Protein AF-A0A2A2GWF1-F1 (afdb_monomer_lite)

Radius of gyration: 14.45 Å; chains: 1; bounding box: 37×25×39 Å

Secondary structure (DSSP, 8-state):
----HHHHHHHHHHHHHHHHHH--HHHHHHHHHHHHHHHHHHHHHHHTTS-TTS-----HHHHHHHHHHHHHHHHHHHHHHHHH-TT--HHHHTT-HHHHHHHHHHHHHHT-

Sequence (112 aa):
MIINAVSSFRLLENNLKENEKNNTGKKKNLIVHGSRVLSAITLLKLVKRINKNEKIIISDIDKQEIEDTLKSLIDLSFQYINNKYPNAYLARFFSNREKIKELISYLKINLI

pLDDT: mean 85.16, std 14.18, range [35.59, 96.88]

Foldseek 3Di:
DQDDVVVVLVLLVVLLVVQLVVDDDPLNQCSVQCVVVLSVVLVVVVVVVDDPPDRDDCDVVNSVSSNVSSVVLSVLLVVVCCVVPVPDPNNVCSVDPVSSVVSVVSCVVVRD

Structure (mmCIF, N/CA/C/O backbone):
data_AF-A0A2A2GWF1-F1
#
_entry.id   AF-A0A2A2GWF1-F1
#
loop_
_atom_site.group_PDB
_atom_site.id
_atom_site.type_symbol
_atom_site.label_atom_id
_atom_site.label_alt_id
_atom_site.label_comp_id
_atom_site.label_asym_id
_atom_site.label_entity_id
_atom_site.label_seq_id
_atom_site.pdbx_PDB_ins_code
_atom_site.Cartn_x
_atom_site.Cartn_y
_atom_site.Cartn_z
_atom_site.occupancy
_atom_site.B_iso_or_equiv
_atom_site.auth_seq_id
_atom_site.auth_comp_id
_atom_site.auth_asym_id
_atom_site.auth_atom_id
_atom_site.pdbx_PDB_model_num
ATOM 1 N N . MET A 1 1 ? -12.132 10.352 23.286 1.00 35.59 1 MET A N 1
ATOM 2 C CA . MET A 1 1 ? -11.917 11.014 21.981 1.00 35.59 1 MET A CA 1
ATOM 3 C C . MET A 1 1 ? -12.771 10.292 20.950 1.00 35.59 1 MET A C 1
ATOM 5 O O . MET A 1 1 ? -12.560 9.105 20.751 1.00 35.59 1 MET A O 1
ATOM 9 N N . ILE A 1 2 ? -13.786 10.952 20.385 1.00 38.44 2 ILE A N 1
ATOM 10 C CA . ILE A 1 2 ? -14.625 10.366 19.328 1.00 38.44 2 ILE A CA 1
ATOM 11 C C . ILE A 1 2 ? -13.762 10.308 18.071 1.00 38.44 2 ILE A C 1
ATOM 13 O O . ILE A 1 2 ? -13.379 11.347 17.537 1.00 38.44 2 ILE A O 1
ATOM 17 N N . ILE A 1 3 ? -13.404 9.106 17.637 1.00 49.19 3 ILE A N 1
ATOM 18 C CA . ILE A 1 3 ? -12.674 8.905 16.393 1.00 49.19 3 ILE A CA 1
ATOM 19 C C . ILE A 1 3 ? -13.723 8.739 15.295 1.00 49.19 3 ILE A C 1
ATOM 21 O O . ILE A 1 3 ? -14.416 7.731 15.211 1.00 49.19 3 ILE A O 1
ATOM 25 N N . ASN A 1 4 ? -13.884 9.781 14.480 1.00 60.84 4 ASN A N 1
ATOM 26 C CA . ASN A 1 4 ? -14.626 9.678 13.230 1.00 60.84 4 ASN A CA 1
ATOM 27 C C . ASN A 1 4 ? -13.714 9.021 12.171 1.00 60.84 4 ASN A C 1
ATOM 29 O O . ASN A 1 4 ? -12.498 8.932 12.354 1.00 60.84 4 ASN A O 1
ATOM 33 N N . ALA A 1 5 ? -14.277 8.598 11.041 1.00 66.62 5 ALA A N 1
ATOM 34 C CA . ALA A 1 5 ? -13.526 8.020 9.921 1.00 66.62 5 ALA A CA 1
ATOM 35 C C . ALA A 1 5 ? -12.292 8.847 9.478 1.00 66.62 5 ALA A C 1
ATOM 37 O O . ALA A 1 5 ? -11.370 8.301 8.875 1.00 66.62 5 ALA A O 1
ATOM 38 N N . VAL A 1 6 ? -12.234 10.146 9.807 1.00 72.94 6 VAL A N 1
ATOM 39 C CA . VAL A 1 6 ? -11.088 11.020 9.527 1.00 72.94 6 VAL A CA 1
ATOM 40 C C . VAL A 1 6 ? -9.859 10.620 10.342 1.00 72.94 6 VAL A C 1
ATOM 42 O O . VAL A 1 6 ? -8.766 10.629 9.786 1.00 72.94 6 VAL A O 1
ATOM 45 N N . SER A 1 7 ? -9.977 10.247 11.622 1.00 75.81 7 SER A N 1
ATOM 46 C CA . SER A 1 7 ? -8.781 9.858 12.393 1.00 75.81 7 SER A CA 1
ATOM 47 C C . SER A 1 7 ? -8.215 8.520 11.916 1.00 75.81 7 SER A C 1
ATOM 49 O O . SER A 1 7 ? -6.998 8.385 11.820 1.00 75.81 7 SER A O 1
ATOM 51 N N . SER A 1 8 ? -9.078 7.566 11.547 1.00 74.81 8 SER A N 1
ATOM 52 C CA . SER A 1 8 ? -8.676 6.301 10.910 1.00 74.81 8 SER A CA 1
ATOM 53 C C . SER A 1 8 ? -7.946 6.553 9.593 1.00 74.81 8 SER A C 1
ATOM 55 O O . SER A 1 8 ? -6.896 5.972 9.331 1.00 74.81 8 SER A O 1
ATOM 57 N N . PHE A 1 9 ? -8.482 7.466 8.781 1.00 81.06 9 PHE A N 1
ATOM 58 C CA . PHE A 1 9 ? -7.873 7.854 7.517 1.00 81.06 9 PHE A CA 1
ATOM 59 C C . PHE A 1 9 ? -6.513 8.536 7.719 1.00 81.06 9 PHE A C 1
ATOM 61 O O . PHE A 1 9 ? -5.551 8.160 7.061 1.00 81.06 9 PHE A O 1
ATOM 68 N N . ARG A 1 10 ? -6.390 9.465 8.677 1.00 85.31 10 ARG A N 1
ATOM 69 C CA . ARG A 1 10 ? -5.115 10.136 9.003 1.00 85.31 10 ARG A CA 1
ATOM 70 C C . ARG A 1 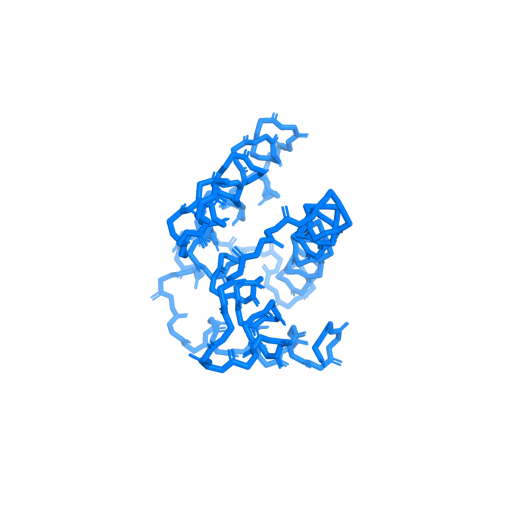10 ? -4.041 9.159 9.475 1.00 85.31 10 ARG A C 1
ATOM 72 O O . ARG A 1 10 ? -2.891 9.283 9.066 1.00 85.31 10 ARG A O 1
ATOM 79 N N . LEU A 1 11 ? -4.405 8.194 10.321 1.00 85.38 11 LEU A N 1
ATOM 80 C CA . LEU A 1 11 ? -3.486 7.137 10.748 1.00 85.38 11 LEU A CA 1
ATOM 81 C C . LEU A 1 11 ? -2.973 6.347 9.540 1.00 85.38 11 LEU A C 1
ATOM 83 O O . LEU A 1 11 ? -1.773 6.134 9.394 1.00 85.38 11 LEU A O 1
ATOM 87 N N . LEU A 1 12 ? -3.879 5.966 8.642 1.00 88.44 12 LEU A N 1
ATOM 88 C CA . LEU A 1 12 ? -3.522 5.252 7.427 1.00 88.44 12 LEU A CA 1
ATOM 89 C C . LEU A 1 12 ? -2.638 6.089 6.486 1.00 88.44 12 LEU A C 1
ATOM 91 O O . LEU A 1 12 ? -1.680 5.560 5.926 1.00 88.44 12 LEU A O 1
ATOM 95 N N . GLU A 1 13 ? -2.908 7.386 6.330 1.00 90.56 13 GLU A N 1
ATOM 96 C CA . GLU A 1 13 ? -2.054 8.289 5.550 1.00 90.56 13 GLU A CA 1
ATOM 97 C C . GLU A 1 13 ? -0.645 8.402 6.139 1.00 90.56 13 GLU A C 1
ATOM 99 O O . GLU A 1 13 ? 0.333 8.411 5.389 1.00 90.56 13 GLU A O 1
ATOM 104 N N . ASN A 1 14 ? -0.525 8.463 7.467 1.00 91.81 14 ASN A N 1
ATOM 105 C CA . ASN A 1 14 ? 0.773 8.480 8.137 1.00 91.81 14 ASN A CA 1
ATOM 106 C C . ASN A 1 14 ? 1.535 7.176 7.879 1.00 91.81 14 ASN A C 1
ATOM 108 O O . ASN A 1 14 ? 2.674 7.227 7.418 1.00 91.81 14 ASN A O 1
ATOM 112 N N . ASN A 1 15 ? 0.875 6.028 8.042 1.00 91.25 15 ASN A N 1
ATOM 113 C CA . ASN A 1 15 ? 1.466 4.720 7.765 1.00 91.25 15 ASN A CA 1
ATOM 114 C C . ASN A 1 15 ? 1.891 4.559 6.298 1.00 91.25 15 ASN A C 1
ATOM 116 O O . ASN A 1 15 ? 2.959 4.016 6.011 1.00 91.25 15 ASN A O 1
ATOM 120 N N . LEU A 1 16 ? 1.100 5.067 5.347 1.00 93.38 16 LEU A N 1
ATOM 121 C CA . LEU A 1 16 ? 1.479 5.101 3.932 1.00 93.38 16 LEU A CA 1
ATOM 122 C C . LEU A 1 16 ? 2.723 5.964 3.697 1.00 93.38 16 LEU A C 1
ATOM 124 O O . LEU A 1 16 ? 3.620 5.530 2.979 1.00 93.38 16 LEU A O 1
ATOM 128 N N . LYS A 1 17 ? 2.807 7.150 4.311 1.00 93.62 17 LYS A N 1
ATOM 129 C CA . LYS A 1 17 ? 3.978 8.038 4.199 1.00 93.62 17 LYS A CA 1
ATOM 130 C C . LYS A 1 17 ? 5.232 7.421 4.809 1.00 93.62 17 LYS A C 1
ATOM 132 O O . LYS A 1 17 ? 6.315 7.571 4.251 1.00 93.62 17 LYS A O 1
ATOM 137 N N . GLU A 1 18 ? 5.115 6.735 5.939 1.00 94.00 18 GLU A N 1
ATOM 138 C CA . GLU A 1 18 ? 6.241 6.024 6.552 1.00 94.00 18 GLU A CA 1
ATOM 139 C C . GLU A 1 18 ? 6.711 4.867 5.674 1.00 94.00 18 GLU A C 1
ATOM 141 O O . GLU A 1 18 ? 7.902 4.758 5.380 1.00 94.00 18 GLU A O 1
ATOM 146 N N . ASN A 1 19 ? 5.781 4.065 5.150 1.00 93.25 19 ASN A N 1
ATOM 147 C CA . ASN A 1 19 ? 6.112 3.025 4.180 1.00 93.25 19 ASN A CA 1
ATOM 148 C C . ASN A 1 19 ? 6.750 3.616 2.915 1.00 93.25 19 ASN A C 1
ATOM 150 O O . ASN A 1 19 ? 7.710 3.051 2.398 1.00 93.25 19 ASN A O 1
ATOM 154 N N . GLU A 1 20 ? 6.275 4.757 2.419 1.00 93.94 20 GLU A N 1
ATOM 155 C CA . GLU A 1 20 ? 6.874 5.432 1.266 1.00 93.94 20 GLU A CA 1
ATOM 156 C C . GLU A 1 20 ? 8.332 5.836 1.529 1.00 93.94 20 GLU A C 1
ATOM 158 O O . GLU A 1 20 ? 9.190 5.628 0.670 1.00 93.94 20 GLU A O 1
ATOM 163 N N . LYS A 1 21 ? 8.623 6.390 2.713 1.00 93.38 21 LYS A N 1
ATOM 164 C CA . LYS A 1 21 ? 9.981 6.784 3.124 1.00 93.38 21 LYS A CA 1
ATOM 165 C C . LYS A 1 21 ? 10.912 5.582 3.278 1.00 93.38 21 LYS A C 1
ATOM 167 O O . LYS A 1 21 ? 12.075 5.669 2.897 1.00 93.38 21 LYS A O 1
ATOM 172 N N . ASN A 1 22 ? 10.393 4.475 3.805 1.00 93.62 22 ASN A N 1
ATOM 173 C CA . ASN A 1 22 ? 11.170 3.278 4.132 1.00 93.62 22 ASN A CA 1
ATOM 174 C C . ASN A 1 22 ? 11.351 2.311 2.950 1.00 93.62 22 ASN A C 1
ATOM 176 O O . ASN A 1 22 ? 12.038 1.301 3.081 1.00 93.62 22 ASN A O 1
ATOM 180 N N . ASN A 1 23 ? 10.742 2.588 1.795 1.00 93.19 23 ASN A N 1
ATOM 181 C CA . ASN A 1 23 ? 10.865 1.763 0.595 1.00 93.19 23 ASN A CA 1
ATOM 182 C C . ASN A 1 23 ? 11.502 2.556 -0.553 1.00 93.19 23 ASN A C 1
ATOM 184 O O . ASN A 1 23 ? 11.431 3.781 -0.622 1.00 93.19 23 ASN A O 1
ATOM 188 N N . THR A 1 24 ? 12.100 1.846 -1.510 1.00 93.44 24 THR A N 1
ATOM 189 C CA . THR A 1 24 ? 12.743 2.444 -2.689 1.00 93.44 24 THR A CA 1
ATOM 190 C C . THR A 1 24 ? 12.245 1.807 -3.991 1.00 93.44 24 THR A C 1
ATOM 192 O O . THR A 1 24 ? 11.460 0.850 -3.997 1.00 93.44 24 THR A O 1
ATOM 195 N N . GLY A 1 25 ? 12.646 2.392 -5.123 1.00 93.50 25 GLY A N 1
ATOM 196 C CA . GLY A 1 25 ? 12.386 1.858 -6.459 1.00 93.50 25 GLY A CA 1
ATOM 197 C C . GLY A 1 25 ? 10.905 1.609 -6.760 1.00 93.50 25 GLY A C 1
ATOM 198 O O . GLY A 1 25 ? 10.027 2.421 -6.455 1.00 93.50 25 GLY A O 1
ATOM 199 N N . LYS A 1 26 ? 10.614 0.459 -7.375 1.00 93.12 26 LYS A N 1
ATOM 200 C CA . LYS A 1 26 ? 9.259 0.101 -7.817 1.00 93.12 26 LYS A CA 1
ATOM 201 C C . LYS A 1 26 ? 8.273 -0.042 -6.648 1.00 93.12 26 LYS A C 1
ATOM 203 O O . LYS A 1 26 ? 7.102 0.283 -6.816 1.00 93.12 26 LYS A O 1
ATOM 208 N N . LYS A 1 27 ? 8.730 -0.451 -5.459 1.00 94.44 27 LYS A N 1
ATOM 209 C CA . LYS A 1 27 ? 7.871 -0.581 -4.271 1.00 94.44 27 LYS A CA 1
ATOM 210 C C . LYS A 1 27 ? 7.452 0.785 -3.721 1.00 94.44 27 LYS A C 1
ATOM 212 O O . LYS A 1 27 ? 6.271 0.991 -3.464 1.00 94.44 27 LYS A O 1
ATOM 217 N N . LYS A 1 28 ? 8.369 1.758 -3.676 1.00 95.69 28 LYS A N 1
ATOM 218 C CA . LYS A 1 28 ? 8.020 3.162 -3.388 1.00 95.69 28 LYS A CA 1
ATOM 219 C C . LYS A 1 28 ? 7.000 3.712 -4.386 1.00 95.69 28 LYS A C 1
ATOM 221 O O . LYS A 1 28 ? 5.971 4.246 -3.987 1.00 95.69 28 LYS A O 1
ATOM 226 N N . ASN A 1 29 ? 7.239 3.520 -5.683 1.00 94.94 29 ASN A N 1
ATOM 227 C CA . ASN A 1 29 ? 6.322 3.977 -6.733 1.00 94.94 29 ASN A CA 1
ATOM 228 C C . ASN A 1 29 ? 4.928 3.331 -6.620 1.00 94.94 29 ASN A C 1
ATOM 230 O O . ASN A 1 29 ? 3.924 3.964 -6.950 1.00 94.94 29 ASN A O 1
ATOM 234 N N . LEU A 1 30 ? 4.849 2.088 -6.136 1.00 96.38 30 LEU A N 1
ATOM 235 C CA . LEU A 1 30 ? 3.581 1.410 -5.862 1.00 96.38 30 LEU A CA 1
ATOM 236 C C . LEU A 1 30 ? 2.827 2.104 -4.738 1.00 96.38 30 LEU A C 1
ATOM 238 O O . LEU A 1 30 ? 1.632 2.330 -4.877 1.00 96.38 30 LEU A O 1
ATOM 242 N N . ILE A 1 31 ? 3.516 2.474 -3.662 1.00 96.25 31 ILE A N 1
ATOM 243 C CA . ILE A 1 31 ? 2.912 3.174 -2.525 1.00 96.25 31 ILE A CA 1
ATOM 244 C C . ILE A 1 31 ? 2.402 4.552 -2.964 1.00 96.25 31 ILE A C 1
ATOM 246 O O . ILE A 1 31 ? 1.247 4.885 -2.706 1.00 96.25 31 ILE A O 1
ATOM 250 N N . VAL A 1 32 ? 3.207 5.310 -3.715 1.00 95.50 32 VAL A N 1
ATOM 251 C CA . VAL A 1 32 ? 2.836 6.645 -4.218 1.00 95.50 32 VAL A CA 1
ATOM 252 C C . VAL A 1 32 ? 1.582 6.582 -5.097 1.00 95.50 32 VAL A C 1
ATOM 254 O O . VAL A 1 32 ? 0.584 7.255 -4.826 1.00 95.50 32 VAL A O 1
ATOM 257 N N . HIS A 1 33 ? 1.601 5.752 -6.143 1.00 96.19 33 HIS A N 1
ATOM 258 C CA . HIS A 1 33 ? 0.516 5.709 -7.130 1.00 96.19 33 HIS A CA 1
ATOM 259 C C . HIS A 1 33 ? -0.680 4.860 -6.688 1.00 96.19 33 HIS A C 1
ATOM 261 O O . HIS A 1 33 ? -1.810 5.124 -7.095 1.00 96.19 33 HIS A O 1
ATOM 267 N N . GLY A 1 34 ? -0.442 3.858 -5.847 1.00 94.56 34 GLY A N 1
ATOM 268 C CA . GLY A 1 34 ? -1.447 2.939 -5.324 1.00 94.56 34 GLY A CA 1
ATOM 269 C C . GLY A 1 34 ? -2.077 3.379 -4.008 1.00 94.56 34 GLY A C 1
ATOM 270 O O . GLY A 1 34 ? -3.029 2.736 -3.576 1.00 94.56 34 GLY A O 1
ATOM 271 N N . SER A 1 35 ? -1.607 4.469 -3.392 1.00 93.88 35 SER A N 1
ATOM 272 C CA . SER A 1 35 ? -2.076 4.996 -2.098 1.00 93.88 35 SER A CA 1
ATOM 273 C C . SER A 1 35 ? -3.597 4.973 -1.940 1.00 93.88 35 SER A C 1
ATOM 275 O O . SER A 1 35 ? -4.103 4.447 -0.952 1.00 93.88 35 SER A O 1
ATOM 277 N N . ARG A 1 36 ? -4.349 5.457 -2.937 1.00 91.50 36 ARG A N 1
ATOM 278 C CA . ARG A 1 36 ? -5.825 5.460 -2.918 1.00 91.50 36 ARG A CA 1
ATOM 279 C C . ARG A 1 36 ? -6.429 4.055 -2.889 1.00 91.50 36 ARG A C 1
ATOM 281 O O . ARG A 1 36 ? -7.380 3.820 -2.150 1.00 91.50 36 ARG A O 1
ATOM 288 N N . VAL A 1 37 ? -5.882 3.129 -3.676 1.00 92.69 37 VAL A N 1
ATOM 289 C CA . VAL A 1 37 ? -6.341 1.732 -3.724 1.00 92.69 37 VAL A CA 1
ATOM 290 C C . VAL A 1 37 ? -6.026 1.036 -2.402 1.00 92.69 37 VAL A C 1
ATOM 292 O O . VAL A 1 37 ? -6.918 0.436 -1.810 1.00 92.69 37 VAL A O 1
ATOM 295 N N . LEU A 1 38 ? -4.794 1.179 -1.909 1.00 93.81 38 LEU A N 1
ATOM 296 C CA . LEU A 1 38 ? -4.358 0.624 -0.626 1.00 93.81 38 LEU A CA 1
ATOM 297 C C . LEU A 1 38 ? -5.241 1.140 0.519 1.00 93.81 38 LEU A C 1
ATOM 299 O O . LEU A 1 38 ? -5.787 0.344 1.276 1.00 93.81 38 LEU A O 1
ATOM 303 N N . SER A 1 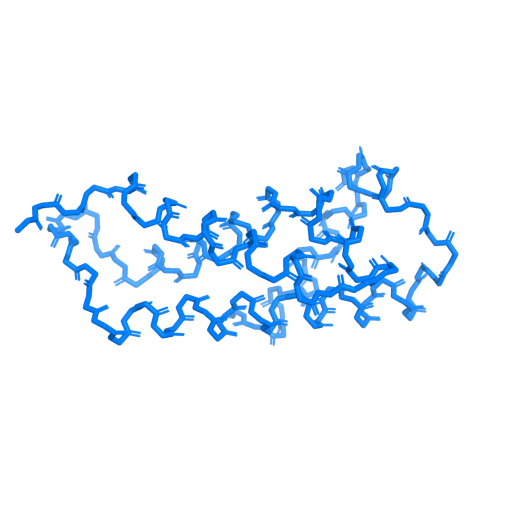39 ? -5.480 2.454 0.568 1.00 90.56 39 SER A N 1
ATOM 304 C CA . SER A 1 39 ? -6.360 3.092 1.557 1.00 90.56 39 SER A CA 1
ATOM 305 C C . SER A 1 39 ? -7.771 2.518 1.529 1.00 90.56 39 SER A C 1
ATOM 307 O O . SER A 1 39 ? -8.315 2.147 2.567 1.00 90.56 39 SER A O 1
ATOM 309 N N . ALA A 1 40 ? -8.371 2.430 0.338 1.00 88.25 40 ALA A N 1
ATOM 310 C CA . ALA A 1 40 ? -9.734 1.943 0.181 1.00 88.25 40 ALA A CA 1
ATOM 311 C C . ALA A 1 40 ? -9.873 0.486 0.637 1.00 88.25 40 ALA A C 1
ATOM 313 O O . ALA A 1 40 ? -10.842 0.150 1.313 1.00 88.25 40 ALA A O 1
ATOM 314 N N . ILE A 1 41 ? -8.908 -0.375 0.302 1.00 88.31 41 ILE A N 1
ATOM 315 C CA . ILE A 1 41 ? -8.952 -1.790 0.681 1.00 88.31 41 ILE A CA 1
ATOM 316 C C . ILE A 1 41 ? -8.756 -1.961 2.191 1.00 88.31 41 ILE A C 1
ATOM 318 O O . ILE A 1 41 ? -9.533 -2.687 2.813 1.00 88.31 41 ILE A O 1
ATOM 322 N N . THR A 1 42 ? -7.791 -1.263 2.798 1.00 87.38 42 THR A N 1
ATOM 323 C CA . THR A 1 42 ? -7.589 -1.310 4.254 1.00 87.38 42 THR A CA 1
ATOM 324 C C . THR A 1 42 ? -8.832 -0.828 4.996 1.00 87.38 42 THR A C 1
ATOM 326 O O . THR A 1 42 ? -9.315 -1.513 5.892 1.00 87.38 42 THR A O 1
ATOM 329 N N . LEU A 1 43 ? -9.417 0.304 4.586 1.00 81.31 43 LEU A N 1
ATOM 330 C CA . LEU A 1 43 ? -10.645 0.814 5.200 1.00 81.31 43 LEU A CA 1
ATOM 331 C C . LEU A 1 43 ? -11.825 -0.142 5.016 1.00 81.31 43 LEU A C 1
ATOM 333 O O . LEU A 1 43 ? -12.585 -0.339 5.957 1.00 81.31 43 LEU A O 1
ATOM 337 N N . LEU A 1 44 ? -11.983 -0.764 3.844 1.00 80.94 44 LEU A N 1
ATOM 338 C CA . LEU A 1 44 ? -13.032 -1.765 3.624 1.00 80.94 44 LEU A CA 1
ATOM 339 C C . LEU A 1 44 ? -12.891 -2.956 4.576 1.00 80.94 44 LEU A C 1
ATOM 341 O O . LEU A 1 44 ? -13.902 -3.438 5.084 1.00 80.94 44 LEU A O 1
ATOM 345 N N . LYS A 1 45 ? -11.662 -3.419 4.833 1.00 78.38 45 LYS A N 1
ATOM 346 C CA . LYS A 1 45 ? -11.405 -4.503 5.790 1.00 78.38 45 LYS A CA 1
ATOM 347 C C . LYS A 1 45 ? -11.802 -4.101 7.213 1.00 78.38 45 LYS A C 1
ATOM 349 O O . LYS A 1 45 ? -12.510 -4.858 7.866 1.00 78.38 45 LYS A O 1
ATOM 354 N N . LEU A 1 46 ? -11.451 -2.887 7.642 1.00 74.62 46 LEU A N 1
ATOM 355 C CA . LEU A 1 46 ? -11.836 -2.363 8.958 1.00 74.62 46 LEU A CA 1
ATOM 356 C C . LEU A 1 46 ? -13.353 -2.167 9.084 1.00 74.62 46 LEU A C 1
ATOM 358 O O . LEU A 1 46 ? -13.951 -2.595 10.063 1.00 74.62 46 LEU A O 1
ATOM 362 N N . VAL A 1 47 ? -13.998 -1.548 8.087 1.00 69.06 47 VAL A N 1
ATOM 363 C CA . VAL A 1 47 ? -15.436 -1.216 8.114 1.00 69.06 47 VAL A CA 1
ATOM 364 C C . VAL A 1 47 ? -16.312 -2.465 8.127 1.00 69.06 47 VAL A C 1
ATOM 366 O O . VAL A 1 47 ? -17.360 -2.445 8.763 1.00 69.06 47 VAL A O 1
ATOM 369 N N . LYS A 1 48 ? -15.891 -3.576 7.504 1.00 63.12 48 LYS A N 1
ATOM 370 C CA . LYS A 1 48 ? -16.608 -4.861 7.618 1.00 63.12 48 LYS A CA 1
ATOM 371 C C . LYS A 1 48 ? -16.757 -5.343 9.067 1.00 63.12 48 LYS A C 1
ATOM 373 O O . LYS A 1 48 ? -17.670 -6.114 9.339 1.00 63.12 48 LYS A O 1
ATOM 378 N N . ARG A 1 49 ? -15.890 -4.895 9.979 1.00 60.81 49 ARG A N 1
ATOM 379 C CA . ARG A 1 49 ? -15.941 -5.229 11.407 1.00 60.81 49 ARG A CA 1
ATOM 380 C C . ARG A 1 49 ? -16.808 -4.267 12.225 1.00 60.81 49 ARG A C 1
ATOM 382 O O . ARG A 1 49 ? -17.111 -4.555 13.375 1.00 60.81 49 ARG A O 1
ATOM 389 N N . ILE A 1 50 ? -17.186 -3.124 11.654 1.00 55.31 50 ILE A N 1
ATOM 390 C CA . ILE A 1 50 ? -17.817 -2.018 12.374 1.00 55.31 50 ILE A CA 1
ATOM 391 C C . ILE A 1 50 ? -19.316 -2.014 12.068 1.00 55.31 50 ILE A C 1
ATOM 393 O O . ILE A 1 50 ? -19.738 -1.751 10.940 1.00 55.31 50 ILE A O 1
ATOM 397 N N . ASN A 1 51 ? -20.139 -2.269 13.086 1.00 55.47 51 ASN A N 1
ATOM 398 C CA . ASN A 1 51 ? -21.581 -2.063 12.989 1.00 55.47 51 ASN A CA 1
ATOM 399 C C . ASN A 1 51 ? -21.873 -0.576 12.729 1.00 55.47 51 ASN A C 1
ATOM 401 O O . ASN A 1 51 ? -21.321 0.296 13.397 1.00 55.47 51 ASN A O 1
ATOM 405 N N . LYS A 1 52 ? -22.779 -0.277 11.784 1.00 56.09 52 LYS A N 1
ATOM 406 C CA . LYS A 1 52 ? -23.099 1.089 11.304 1.00 56.09 52 LYS A CA 1
ATOM 407 C C . LYS A 1 52 ? -23.477 2.107 12.400 1.00 56.09 52 LYS A C 1
ATOM 409 O O . LYS A 1 52 ? -23.489 3.300 12.112 1.00 56.09 52 LYS A O 1
ATOM 414 N N . ASN A 1 53 ? -23.763 1.654 13.622 1.00 51.44 53 ASN A N 1
ATOM 415 C CA . ASN A 1 53 ? -24.291 2.470 14.716 1.00 51.44 53 ASN A CA 1
ATOM 416 C C . ASN A 1 53 ? -23.348 2.597 15.928 1.00 51.44 53 ASN A C 1
ATOM 418 O O . ASN A 1 53 ? -23.722 3.233 16.913 1.00 51.44 53 ASN A O 1
ATOM 422 N N . GLU A 1 54 ? -22.143 2.025 15.889 1.00 56.41 54 GLU A N 1
ATOM 423 C CA . GLU A 1 54 ? -21.210 2.092 17.018 1.00 56.41 54 GLU A CA 1
ATOM 424 C C . GLU A 1 54 ? -20.214 3.249 16.865 1.00 56.41 54 GLU A C 1
ATOM 426 O O . GLU A 1 54 ? -19.623 3.472 15.806 1.00 56.41 54 GLU A O 1
ATOM 431 N N . LYS A 1 55 ? -20.015 4.011 17.950 1.00 55.34 55 LYS A N 1
ATOM 432 C CA . LYS A 1 55 ? -18.933 4.999 18.031 1.00 55.34 55 LYS A CA 1
ATOM 433 C C . LYS A 1 55 ? -17.605 4.246 17.993 1.00 55.34 55 LYS A C 1
ATOM 435 O O . LYS A 1 55 ? -17.269 3.544 18.939 1.00 55.34 55 LYS A O 1
ATOM 440 N N . ILE A 1 56 ? -16.853 4.420 16.912 1.00 59.88 56 ILE A N 1
ATOM 441 C CA . ILE A 1 56 ? -15.563 3.758 16.721 1.00 59.88 56 ILE A CA 1
ATOM 442 C C . ILE A 1 56 ? -14.550 4.384 17.681 1.00 59.88 56 ILE A C 1
ATOM 444 O O . ILE A 1 56 ? -14.231 5.572 17.591 1.00 59.88 56 ILE A O 1
ATOM 448 N N . ILE A 1 57 ? -14.021 3.579 18.594 1.00 62.19 57 ILE A N 1
ATOM 449 C CA . ILE A 1 57 ? -12.783 3.886 19.303 1.00 62.19 57 ILE A CA 1
ATOM 450 C C . ILE A 1 57 ? -11.734 2.973 18.681 1.00 62.19 57 ILE A C 1
ATOM 452 O O . ILE A 1 57 ? -11.785 1.769 18.890 1.00 62.19 57 ILE A O 1
ATOM 456 N N . ILE A 1 58 ? -10.818 3.540 17.888 1.00 66.38 58 ILE A N 1
ATOM 457 C CA . ILE A 1 58 ? -9.637 2.803 17.422 1.00 66.38 58 ILE A CA 1
ATOM 458 C C . ILE A 1 58 ? -8.759 2.546 18.644 1.00 66.38 58 ILE A C 1
ATOM 460 O O . ILE A 1 58 ? -8.152 3.475 19.185 1.00 66.38 58 ILE A O 1
ATOM 464 N N . SER A 1 59 ? -8.735 1.293 19.078 1.00 70.94 59 SER A N 1
ATOM 465 C CA . SER A 1 59 ? -7.801 0.778 20.073 1.00 70.94 59 SER A CA 1
ATOM 466 C C . SER A 1 59 ? -6.396 0.653 19.479 1.00 70.94 59 SER A C 1
ATOM 468 O O . SER A 1 59 ? -6.216 0.709 18.264 1.00 70.94 59 SER A O 1
ATOM 470 N N . ASP A 1 60 ? -5.377 0.455 20.313 1.00 75.25 60 ASP A N 1
ATOM 471 C CA . ASP A 1 60 ? -4.021 0.205 19.805 1.00 75.25 60 ASP A CA 1
ATOM 472 C C . ASP A 1 60 ? -3.932 -1.105 19.000 1.00 75.25 60 ASP A C 1
ATOM 474 O O . ASP A 1 60 ? -3.165 -1.185 18.045 1.00 75.25 60 ASP A O 1
ATOM 478 N N . ILE A 1 61 ? -4.798 -2.080 19.297 1.00 76.00 61 ILE A N 1
ATOM 479 C CA . ILE A 1 61 ? -4.951 -3.315 18.512 1.00 76.00 61 ILE A CA 1
ATOM 480 C C . ILE A 1 61 ? -5.422 -2.989 17.088 1.00 76.00 61 ILE A C 1
ATOM 482 O O . ILE A 1 61 ? -4.889 -3.525 16.121 1.00 76.00 61 ILE A O 1
ATOM 486 N N . ASP A 1 62 ? -6.370 -2.061 16.944 1.00 76.81 62 ASP A N 1
ATOM 487 C CA . ASP A 1 62 ? -6.859 -1.628 15.631 1.00 76.81 62 ASP A CA 1
ATOM 488 C C . ASP A 1 62 ? -5.778 -0.898 14.832 1.00 76.81 62 ASP A C 1
ATOM 490 O O . ASP A 1 62 ? -5.713 -1.035 13.612 1.00 76.81 62 ASP A O 1
ATOM 494 N N . LYS A 1 63 ? -4.910 -0.129 15.502 1.00 81.88 63 LYS A N 1
ATOM 495 C CA . LYS A 1 63 ? -3.772 0.529 14.844 1.00 81.88 63 LYS A CA 1
ATOM 496 C C . LYS A 1 63 ? -2.781 -0.497 14.308 1.00 81.88 63 LYS A C 1
ATOM 498 O O . LYS A 1 63 ? -2.411 -0.413 13.139 1.00 81.88 63 LYS A O 1
ATOM 503 N N . GLN A 1 64 ? -2.425 -1.482 15.130 1.00 84.88 64 GLN A N 1
ATOM 504 C CA . GLN A 1 64 ? -1.529 -2.559 14.722 1.00 84.88 64 GLN A CA 1
ATOM 505 C C . GLN A 1 64 ? -2.113 -3.346 13.541 1.00 84.88 64 GLN A C 1
ATOM 507 O O . GLN A 1 64 ? 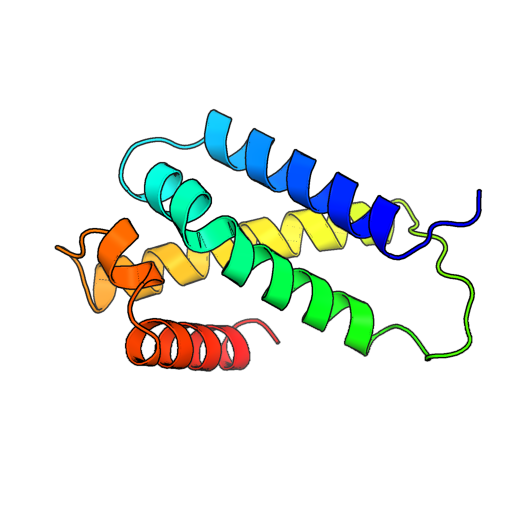-1.426 -3.594 12.554 1.00 84.88 64 GLN A O 1
ATOM 512 N N . GLU A 1 65 ? -3.409 -3.661 13.579 1.00 82.75 65 GLU A N 1
ATOM 513 C CA . GLU A 1 65 ? -4.073 -4.363 12.478 1.00 82.75 65 GLU A CA 1
ATOM 514 C C . GLU A 1 65 ? -4.075 -3.544 11.176 1.00 82.75 65 GLU A C 1
ATOM 516 O O . GLU A 1 65 ? -3.903 -4.107 10.089 1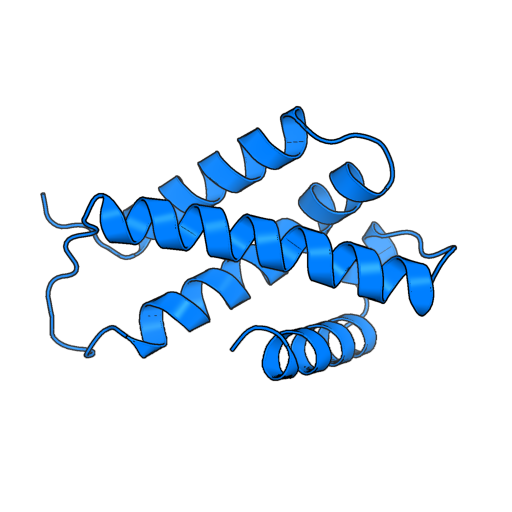.00 82.75 65 GLU A O 1
ATOM 521 N N . ILE A 1 66 ? -4.246 -2.219 11.258 1.00 84.44 66 ILE A N 1
ATOM 522 C CA . ILE A 1 66 ? -4.132 -1.313 10.103 1.00 84.44 66 ILE A CA 1
ATOM 523 C C . ILE A 1 66 ? -2.733 -1.391 9.498 1.00 84.44 66 ILE A C 1
ATOM 525 O O . ILE A 1 66 ? -2.607 -1.497 8.276 1.00 84.44 66 ILE A O 1
ATOM 529 N N . GLU A 1 67 ? -1.701 -1.332 10.335 1.00 88.75 67 GLU A N 1
ATOM 530 C CA . GLU A 1 67 ? -0.300 -1.399 9.918 1.00 88.75 67 GLU A CA 1
ATOM 531 C C . GLU A 1 67 ? 0.023 -2.735 9.248 1.00 88.75 67 GLU A C 1
ATOM 533 O O . GLU A 1 67 ? 0.517 -2.757 8.115 1.00 88.75 67 GLU A O 1
ATOM 538 N N . ASP A 1 68 ? -0.342 -3.844 9.886 1.00 89.56 68 ASP A N 1
ATOM 539 C CA . ASP A 1 68 ? -0.099 -5.197 9.382 1.00 89.56 68 ASP A CA 1
ATOM 540 C C . ASP A 1 68 ? -0.867 -5.464 8.083 1.00 89.56 68 ASP A C 1
ATOM 542 O O . ASP A 1 68 ? -0.327 -6.022 7.117 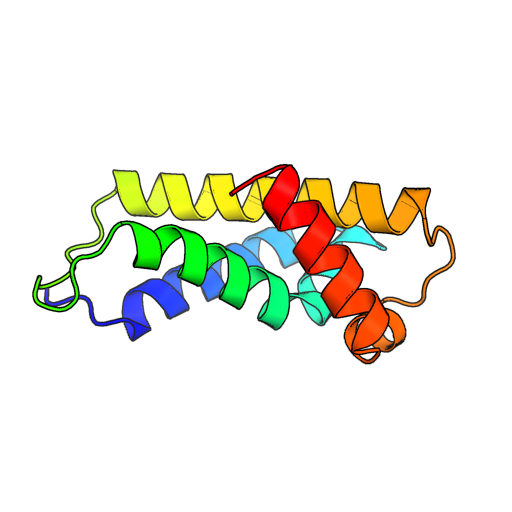1.00 89.56 68 ASP A O 1
ATOM 546 N N . THR A 1 69 ? -2.123 -5.013 8.019 1.00 89.06 69 THR A N 1
ATOM 547 C CA . THR A 1 69 ? -2.948 -5.100 6.809 1.00 89.06 69 THR A CA 1
ATOM 548 C C . THR A 1 69 ? -2.323 -4.299 5.679 1.00 89.06 69 THR A C 1
ATOM 550 O O . THR A 1 69 ? -2.221 -4.797 4.556 1.00 89.06 69 THR A O 1
ATOM 553 N N . LEU A 1 70 ? -1.893 -3.066 5.947 1.00 91.69 70 LEU A N 1
ATOM 554 C CA . LEU A 1 70 ? -1.301 -2.209 4.930 1.00 91.69 70 LEU A CA 1
ATOM 555 C C . LEU A 1 70 ? 0.018 -2.787 4.408 1.00 91.69 70 LEU A C 1
ATOM 557 O O . LEU A 1 70 ? 0.231 -2.813 3.195 1.00 91.69 70 LEU A O 1
ATOM 561 N N . LYS A 1 71 ? 0.872 -3.300 5.297 1.00 92.38 71 LYS A N 1
ATOM 562 C CA . LYS A 1 71 ? 2.121 -3.975 4.928 1.00 92.38 71 LYS A CA 1
ATOM 563 C C . LYS A 1 71 ? 1.853 -5.183 4.030 1.00 92.38 71 LYS A C 1
ATOM 565 O O . LYS A 1 71 ? 2.425 -5.281 2.945 1.00 92.38 71 LYS A O 1
ATOM 570 N N . SER A 1 72 ? 0.900 -6.028 4.423 1.00 93.06 72 SER A N 1
ATOM 571 C CA . SER A 1 72 ? 0.480 -7.195 3.639 1.00 93.06 72 SER A CA 1
ATOM 572 C C . SER A 1 72 ? -0.073 -6.799 2.266 1.00 93.06 72 SER A C 1
ATOM 574 O O . SER A 1 72 ? 0.266 -7.416 1.257 1.00 93.06 72 SER A O 1
ATOM 576 N N . LEU A 1 73 ? -0.881 -5.734 2.190 1.00 93.81 73 LEU A N 1
ATOM 577 C CA . LEU A 1 73 ? -1.397 -5.206 0.924 1.00 93.81 73 LEU A CA 1
ATOM 578 C C . LEU A 1 73 ? -0.284 -4.724 0.000 1.00 93.81 73 LEU A C 1
ATOM 580 O O . LEU A 1 73 ? -0.333 -5.002 -1.199 1.00 93.81 73 LEU A O 1
ATOM 584 N N . ILE A 1 74 ? 0.696 -3.995 0.532 1.00 95.38 74 ILE A N 1
ATOM 585 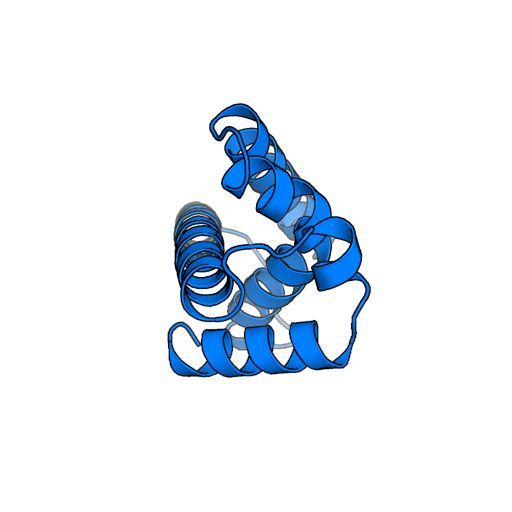C CA . ILE A 1 74 ? 1.837 -3.503 -0.242 1.00 95.38 74 ILE A CA 1
ATOM 586 C C . ILE A 1 74 ? 2.627 -4.688 -0.805 1.00 95.38 74 ILE A C 1
ATOM 588 O O . ILE A 1 74 ? 2.924 -4.698 -2.002 1.00 95.38 74 ILE A O 1
ATOM 592 N N . ASP A 1 75 ? 2.923 -5.693 0.019 1.00 95.44 75 ASP A N 1
ATOM 593 C CA . ASP A 1 75 ? 3.710 -6.860 -0.385 1.00 95.44 75 ASP A CA 1
ATOM 594 C C . ASP A 1 75 ? 2.983 -7.713 -1.430 1.00 95.44 75 ASP A C 1
ATOM 596 O O . ASP A 1 75 ? 3.542 -7.989 -2.495 1.00 95.44 75 ASP A O 1
ATOM 600 N N . LEU A 1 76 ? 1.710 -8.044 -1.199 1.00 96.12 76 LEU A N 1
ATOM 601 C CA . LEU A 1 76 ? 0.893 -8.800 -2.153 1.00 96.12 76 LEU A CA 1
ATOM 602 C C . LEU A 1 76 ? 0.694 -8.042 -3.468 1.00 96.12 76 LEU A C 1
ATOM 604 O O . LEU A 1 76 ? 0.783 -8.635 -4.545 1.00 96.12 76 LEU A O 1
ATOM 608 N N . SER A 1 77 ? 0.463 -6.727 -3.408 1.00 96.25 77 SER A N 1
ATOM 609 C CA . SER A 1 77 ? 0.339 -5.899 -4.614 1.00 96.25 77 SER A CA 1
ATOM 610 C C . SER A 1 77 ? 1.647 -5.867 -5.397 1.00 96.25 77 SER A C 1
ATOM 612 O O . SER A 1 77 ? 1.640 -5.956 -6.626 1.00 96.25 77 SER A O 1
ATOM 614 N N . PHE A 1 78 ? 2.777 -5.757 -4.700 1.00 96.44 78 PHE A N 1
ATOM 615 C CA . PHE A 1 78 ? 4.095 -5.750 -5.320 1.00 96.44 78 PHE A CA 1
ATOM 616 C C . PHE A 1 78 ? 4.397 -7.083 -6.007 1.00 96.44 78 PHE A C 1
ATOM 618 O O . PHE A 1 78 ? 4.810 -7.084 -7.168 1.00 96.44 78 PHE A O 1
ATOM 625 N N . GLN A 1 79 ? 4.128 -8.206 -5.338 1.00 96.12 79 GLN A N 1
ATOM 626 C CA . GLN A 1 79 ? 4.268 -9.547 -5.910 1.00 96.12 79 GLN A CA 1
ATOM 627 C C . GLN A 1 79 ? 3.375 -9.730 -7.141 1.00 96.12 79 GLN A C 1
ATOM 629 O O . GLN A 1 79 ? 3.872 -10.095 -8.205 1.00 96.12 79 GLN A O 1
ATOM 634 N N . TYR A 1 80 ? 2.083 -9.402 -7.039 1.00 96.88 80 TYR A N 1
ATOM 635 C CA . TYR A 1 80 ? 1.145 -9.503 -8.158 1.00 96.88 80 TYR A CA 1
ATOM 636 C C . TYR A 1 80 ? 1.619 -8.701 -9.373 1.00 96.88 80 TYR A C 1
ATOM 638 O O . TYR A 1 80 ? 1.682 -9.219 -10.491 1.00 96.88 80 TYR A O 1
ATOM 646 N N . ILE A 1 81 ? 1.984 -7.434 -9.159 1.00 96.31 81 ILE A N 1
ATOM 647 C CA . ILE A 1 81 ? 2.409 -6.556 -10.247 1.00 96.31 81 ILE A CA 1
ATOM 648 C C . ILE A 1 81 ? 3.743 -7.019 -10.830 1.00 96.31 81 ILE A C 1
ATOM 650 O O . ILE A 1 81 ? 3.905 -6.952 -12.041 1.00 96.31 81 ILE A O 1
ATOM 654 N N . ASN A 1 82 ? 4.695 -7.502 -10.034 1.00 95.38 82 ASN A N 1
ATOM 655 C CA . ASN A 1 82 ? 5.961 -7.996 -10.580 1.00 95.38 82 ASN A CA 1
ATOM 656 C C . ASN A 1 82 ? 5.804 -9.289 -11.371 1.00 95.38 82 ASN A C 1
ATOM 658 O O . ASN A 1 82 ? 6.434 -9.416 -12.416 1.00 95.38 82 ASN A O 1
ATOM 662 N N . ASN A 1 83 ? 4.940 -10.196 -10.924 1.00 96.00 83 ASN A N 1
ATOM 663 C CA . ASN A 1 83 ? 4.738 -11.474 -11.598 1.00 96.00 83 ASN A CA 1
ATOM 664 C C . ASN A 1 83 ? 3.941 -11.302 -12.894 1.00 96.00 83 ASN A C 1
ATOM 666 O O . ASN A 1 83 ? 4.317 -11.839 -13.931 1.00 96.00 83 ASN A O 1
ATOM 670 N N . LYS A 1 84 ? 2.852 -10.525 -12.859 1.00 96.75 84 LYS A N 1
ATOM 671 C CA . LYS A 1 84 ? 1.951 -10.370 -14.012 1.00 96.75 84 LYS A CA 1
ATOM 672 C C . LYS A 1 84 ? 2.340 -9.213 -14.935 1.00 96.75 84 LYS A C 1
ATOM 674 O O . LYS A 1 84 ? 2.058 -9.248 -16.129 1.00 96.75 84 LYS A O 1
ATOM 679 N N . TYR A 1 85 ? 2.981 -8.176 -14.396 1.00 94.88 85 TYR A N 1
ATOM 680 C CA . TYR A 1 85 ? 3.339 -6.954 -15.119 1.00 94.88 85 TYR A CA 1
ATOM 681 C C . TYR A 1 85 ? 4.751 -6.443 -14.744 1.00 94.88 85 TYR A C 1
ATOM 683 O O . TYR A 1 85 ? 4.908 -5.316 -14.245 1.00 94.88 85 TYR A O 1
ATOM 691 N N . PRO A 1 86 ? 5.809 -7.238 -14.990 1.00 93.00 86 PRO A N 1
ATOM 692 C CA . PRO A 1 86 ? 7.172 -6.946 -14.529 1.00 93.00 86 PRO A CA 1
ATOM 693 C C . PRO A 1 86 ? 7.682 -5.571 -14.980 1.00 93.00 86 PRO A C 1
ATOM 695 O O . PRO A 1 86 ? 8.281 -4.844 -14.188 1.00 93.00 86 PRO A O 1
ATOM 698 N N . ASN A 1 87 ? 7.319 -5.146 -16.191 1.00 92.81 87 ASN A N 1
ATOM 699 C CA . ASN A 1 87 ? 7.741 -3.872 -16.780 1.00 92.81 87 ASN A CA 1
ATOM 700 C C . ASN A 1 87 ? 6.685 -2.757 -16.660 1.00 92.81 87 ASN A C 1
ATOM 702 O O . ASN A 1 87 ? 6.740 -1.758 -17.377 1.00 92.81 87 ASN A O 1
ATOM 706 N N . ALA A 1 88 ? 5.677 -2.913 -15.793 1.00 92.88 88 ALA A N 1
ATOM 707 C CA . ALA A 1 88 ? 4.638 -1.900 -15.637 1.00 92.88 88 ALA A CA 1
ATOM 708 C C . ALA A 1 88 ? 5.190 -0.572 -15.114 1.00 92.88 88 ALA A C 1
ATOM 710 O O . ALA A 1 88 ? 5.745 -0.492 -14.016 1.00 92.88 88 ALA A O 1
ATOM 711 N N . TYR A 1 89 ? 4.888 0.498 -15.848 1.00 93.94 89 TYR A N 1
ATOM 712 C CA . TYR A 1 89 ? 4.952 1.850 -15.318 1.00 93.94 89 TYR A CA 1
ATOM 713 C C . TYR A 1 89 ? 3.765 2.090 -14.377 1.00 93.94 89 TYR A C 1
ATOM 715 O O . TYR A 1 89 ? 2.608 2.135 -14.807 1.00 93.94 89 TYR A O 1
ATOM 723 N N . LEU A 1 90 ? 4.049 2.209 -13.080 1.00 93.94 90 LEU A N 1
ATOM 724 C CA . LEU A 1 90 ? 3.029 2.140 -12.033 1.00 93.94 90 LEU A CA 1
ATOM 725 C C . LEU A 1 90 ? 2.012 3.282 -12.078 1.00 93.94 90 LEU A C 1
ATOM 727 O O . LEU A 1 90 ? 0.836 3.035 -11.828 1.00 93.94 90 LEU A O 1
ATOM 731 N N . ALA A 1 91 ? 2.400 4.489 -12.494 1.00 93.38 91 ALA A N 1
ATOM 732 C CA . ALA A 1 91 ? 1.435 5.575 -12.668 1.00 93.38 91 ALA A CA 1
ATOM 733 C C . ALA A 1 91 ? 0.363 5.220 -13.718 1.00 93.38 91 ALA A C 1
ATOM 735 O O . ALA A 1 91 ? -0.832 5.399 -13.481 1.00 93.38 91 ALA A O 1
ATOM 736 N N . ARG A 1 92 ? 0.768 4.632 -14.857 1.00 94.81 92 ARG A N 1
ATOM 737 C CA . ARG A 1 92 ? -0.169 4.137 -15.886 1.00 94.81 92 ARG A CA 1
ATOM 738 C C . ARG A 1 92 ? -0.949 2.918 -15.410 1.00 94.81 92 ARG A C 1
ATOM 740 O O . ARG A 1 92 ? -2.122 2.791 -15.743 1.00 94.81 92 ARG A O 1
ATOM 747 N N . PHE A 1 93 ? -0.319 2.034 -14.636 1.00 96.50 93 PHE A N 1
ATOM 748 C CA . PHE A 1 93 ? -0.998 0.886 -14.037 1.00 96.50 93 PHE A CA 1
ATOM 749 C C . PHE A 1 93 ? -2.184 1.339 -13.176 1.00 96.50 93 PHE A C 1
ATOM 751 O O . PHE A 1 93 ? -3.309 0.920 -13.429 1.00 96.50 93 PHE A O 1
ATOM 758 N N . PHE A 1 94 ? -1.952 2.257 -12.234 1.00 95.56 94 PHE A N 1
ATOM 759 C CA . PHE A 1 94 ? -2.982 2.793 -11.334 1.00 95.56 94 PHE A CA 1
ATOM 760 C C . PHE A 1 94 ? -3.909 3.833 -11.984 1.00 95.56 94 PHE A C 1
ATOM 762 O O . PHE A 1 94 ? -4.841 4.305 -11.342 1.00 95.56 94 PHE A O 1
ATOM 769 N N . SER A 1 95 ? -3.702 4.152 -13.263 1.00 92.94 95 SER A N 1
ATOM 770 C CA . SER A 1 95 ? -4.664 4.906 -14.080 1.00 92.94 95 SER A CA 1
ATOM 771 C C . SER A 1 95 ? -5.572 3.987 -14.909 1.00 92.94 95 SER A C 1
ATOM 773 O O . SER A 1 95 ? -6.552 4.442 -15.493 1.00 92.94 95 SER A O 1
ATOM 775 N N . ASN A 1 96 ? -5.264 2.687 -14.985 1.00 96.38 96 ASN A N 1
ATOM 776 C CA . ASN A 1 96 ? -6.031 1.718 -15.758 1.00 96.38 96 ASN A CA 1
ATOM 777 C C . ASN A 1 96 ? -7.042 0.989 -14.861 1.00 96.38 96 ASN A C 1
ATOM 779 O O . ASN A 1 96 ? -6.676 0.177 -14.010 1.00 96.38 96 ASN A O 1
ATOM 783 N N . ARG A 1 97 ? -8.333 1.248 -15.092 1.00 94.69 97 ARG A N 1
ATOM 784 C CA . ARG A 1 97 ? -9.429 0.696 -14.285 1.00 94.69 97 ARG A CA 1
ATOM 785 C C . ARG A 1 97 ? -9.476 -0.833 -14.287 1.00 94.69 97 ARG A C 1
ATOM 787 O O . ARG A 1 97 ? -9.731 -1.412 -13.236 1.00 94.69 97 ARG A O 1
ATOM 794 N N . GLU A 1 98 ? -9.227 -1.483 -15.421 1.00 96.50 98 GLU A N 1
ATOM 795 C CA . GLU A 1 98 ? -9.275 -2.948 -15.512 1.00 96.50 98 GLU A CA 1
ATOM 796 C C . GLU A 1 98 ? -8.122 -3.587 -14.734 1.00 96.50 98 GLU A C 1
ATOM 798 O O . GLU A 1 98 ? -8.349 -4.481 -13.926 1.00 96.50 98 GLU A O 1
ATOM 803 N N . LYS A 1 99 ? -6.905 -3.042 -14.841 1.00 95.06 99 LYS A N 1
ATOM 804 C CA . LYS A 1 99 ? -5.761 -3.512 -14.039 1.00 95.06 99 LYS A CA 1
ATOM 805 C C . LYS A 1 99 ? -5.982 -3.329 -12.540 1.00 95.06 99 LYS A C 1
ATOM 807 O O . LYS A 1 99 ? -5.627 -4.207 -11.755 1.00 95.06 99 LYS A O 1
ATOM 812 N N . ILE A 1 100 ? -6.596 -2.213 -12.141 1.00 95.38 100 ILE A N 1
ATOM 813 C CA . ILE A 1 100 ? -6.984 -1.978 -10.747 1.00 95.38 100 ILE A CA 1
ATOM 814 C C . ILE A 1 100 ? -8.032 -3.001 -10.299 1.00 95.38 100 ILE A C 1
ATOM 816 O O . ILE A 1 100 ? -7.891 -3.562 -9.216 1.00 95.38 100 ILE A O 1
ATOM 820 N N . LYS A 1 101 ? -9.058 -3.283 -11.113 1.00 95.25 101 LYS A N 1
ATOM 821 C CA . LYS A 1 101 ? -10.066 -4.308 -10.796 1.00 95.25 101 LYS A CA 1
ATOM 822 C C . LYS A 1 101 ? -9.432 -5.682 -10.614 1.00 95.25 101 LYS A C 1
ATOM 824 O O . LYS A 1 101 ? -9.743 -6.351 -9.635 1.00 95.25 101 LYS A O 1
ATOM 829 N N . GLU A 1 102 ? -8.534 -6.085 -11.509 1.00 96.25 102 GLU A N 1
ATOM 830 C CA . GLU A 1 102 ? -7.829 -7.362 -11.388 1.00 96.25 102 GLU A CA 1
ATOM 831 C C . GLU A 1 102 ? -7.002 -7.442 -10.102 1.00 96.25 102 GLU A C 1
ATOM 833 O O . GLU A 1 102 ? -7.080 -8.438 -9.385 1.00 96.25 102 GLU A O 1
ATOM 838 N N . LEU A 1 103 ? -6.242 -6.385 -9.790 1.00 95.69 103 LEU A N 1
ATOM 839 C CA . LEU A 1 103 ? -5.472 -6.306 -8.551 1.00 95.69 103 LEU A CA 1
ATOM 840 C C . LEU A 1 103 ? -6.394 -6.423 -7.331 1.00 95.69 103 LEU A C 1
ATOM 842 O O . LEU A 1 103 ? -6.116 -7.204 -6.429 1.00 95.69 103 LEU A O 1
ATOM 846 N N . ILE A 1 104 ? -7.510 -5.691 -7.307 1.00 93.69 104 ILE A N 1
ATOM 847 C CA . ILE A 1 104 ? -8.485 -5.764 -6.210 1.00 93.69 104 ILE A CA 1
ATOM 848 C C . ILE A 1 104 ? -9.050 -7.181 -6.073 1.00 93.69 104 ILE A C 1
ATOM 850 O O . ILE A 1 104 ? -9.160 -7.673 -4.953 1.00 93.69 104 ILE A O 1
ATOM 854 N N . SER A 1 105 ? -9.401 -7.846 -7.176 1.00 93.94 105 SER A N 1
ATOM 855 C CA . SER A 1 105 ? -9.883 -9.232 -7.144 1.00 93.94 105 SER A CA 1
ATOM 856 C C . SER A 1 105 ? -8.832 -10.186 -6.581 1.00 93.94 105 SER A C 1
ATOM 858 O O . SER A 1 105 ? -9.160 -11.004 -5.726 1.00 93.94 105 SER A O 1
ATOM 860 N N . TYR A 1 106 ? -7.567 -10.044 -6.985 1.00 94.88 106 TYR A N 1
ATOM 861 C CA . TYR A 1 106 ? -6.463 -10.823 -6.423 1.00 94.88 106 TYR A CA 1
ATOM 862 C C . TYR A 1 106 ? -6.315 -10.593 -4.912 1.00 94.88 106 TYR A C 1
ATOM 864 O O . TYR A 1 106 ? -6.262 -11.548 -4.140 1.00 94.88 106 TYR A O 1
ATOM 872 N N . LEU A 1 107 ? -6.309 -9.336 -4.465 1.00 91.50 107 LEU A N 1
ATOM 873 C CA . LEU A 1 107 ? -6.159 -8.993 -3.046 1.00 91.50 107 LEU A CA 1
ATOM 874 C C . LEU A 1 107 ? -7.345 -9.472 -2.203 1.00 91.50 107 LEU A C 1
ATOM 876 O O . LEU A 1 107 ? -7.154 -9.902 -1.070 1.00 91.50 107 LEU A O 1
ATOM 880 N N . LYS A 1 108 ? -8.561 -9.449 -2.759 1.00 87.75 108 LYS A N 1
ATOM 881 C CA . LYS A 1 108 ? -9.756 -9.979 -2.093 1.00 87.75 108 LYS A CA 1
ATOM 882 C C . LYS A 1 108 ? -9.705 -11.484 -1.860 1.00 87.75 108 LYS A C 1
ATOM 884 O O . LYS A 1 108 ? -10.358 -11.925 -0.940 1.00 87.75 108 LYS A O 1
ATOM 889 N N . ILE A 1 109 ? -8.991 -12.253 -2.679 1.00 88.94 109 ILE A N 1
ATOM 890 C CA . ILE A 1 109 ? -8.857 -13.708 -2.494 1.00 88.94 109 ILE A CA 1
ATOM 891 C C . ILE A 1 109 ? -7.777 -14.031 -1.452 1.00 88.94 109 ILE A C 1
ATOM 893 O O . ILE A 1 109 ? -7.877 -15.027 -0.747 1.00 88.94 109 ILE A O 1
ATOM 897 N N . ASN A 1 110 ? -6.735 -13.199 -1.368 1.00 85.50 110 ASN A N 1
ATOM 898 C CA . ASN A 1 110 ? -5.521 -13.507 -0.606 1.00 85.50 110 ASN A CA 1
ATOM 899 C C . ASN A 1 110 ? -5.415 -12.777 0.747 1.00 85.50 110 ASN A C 1
ATOM 901 O O . ASN A 1 110 ? -4.459 -13.020 1.479 1.00 85.50 110 ASN A O 1
ATOM 905 N N . LEU A 1 111 ? -6.333 -11.858 1.079 1.00 77.19 111 LEU A N 1
ATOM 906 C CA . LEU A 1 111 ? -6.231 -11.033 2.297 1.00 77.19 111 LEU A CA 1
ATOM 907 C C . LEU A 1 111 ? -7.562 -10.721 3.010 1.00 77.19 111 LEU A C 1
ATOM 909 O O . LEU A 1 111 ? -7.546 -10.356 4.194 1.00 77.19 111 LEU A O 1
ATOM 913 N N . ILE A 1 112 ? -8.685 -10.778 2.289 1.00 62.62 112 ILE A N 1
ATOM 914 C CA . ILE A 1 112 ? -10.041 -10.468 2.779 1.00 62.62 112 ILE A CA 1
ATOM 915 C C . ILE A 1 112 ? -10.857 -11.752 2.790 1.00 62.62 112 ILE A C 1
ATOM 917 O O . ILE A 1 112 ? -11.703 -11.864 3.702 1.00 62.62 112 ILE A O 1
#